Protein AF-A0A059D368-F1 (afdb_monomer)

Radius of gyration: 17.23 Å; Cα contacts (8 Å, |Δi|>4): 89; chains: 1; bounding box: 38×32×39 Å

Organism: Eucalyptus grandis (NCBI:txid71139)

Solvent-accessible surface area (backbone atoms only — not comparable to full-atom values): 6179 Å² total; per-residue (Å²): 139,80,69,87,63,48,71,58,53,37,56,78,76,41,50,88,81,62,81,91,75,65,72,63,81,42,48,76,39,76,46,82,40,61,36,60,63,51,40,53,52,16,60,72,61,34,66,52,60,88,90,46,66,30,52,51,98,88,65,50,78,40,18,38,57,56,41,50,50,56,54,50,49,56,36,46,75,37,41,27,47,76,42,77,44,71,79,72,85,79,60,78,88,47,49,72,63,61,74,73,111

Sequence (101 aa):
MGIKGLTKLLADNAPNAMKERKLESYFGRRIAVVASMSIYQFLVVVGRKGTQTLTNEAGEVTSHLQGMFYRTIRLLEAGIKSVYVFDGPPPDLKKKELAKR

Mean predicted aligned error: 4.31 Å

pLDDT: mean 93.28, std 6.25, range [68.94, 98.44]

Secondary structure (DSSP, 8-state):
---TTHHHHHHHH-GGG-----GGGGTT-EEEEEHHHHHHHHHHHTT-BTTB--B-TT--B-HHHHHHHHHHHHHHHTT-EEEEE---SPPGGGHHHHTT-

InterPro domains:
  IPR006084 XPG/Rad2 endonuclease [PR00853] (28-42)
  IPR006084 XPG/Rad2 endonuclease [PR00853] (82-101)
  IPR006084 XPG/Rad2 endonuclease [PTHR11081] (1-101)
  IPR006085 XPG, N-terminal [PF00752] (1-101)
  IPR006085 XPG, N-terminal [SM00485] (1-101)
  IPR029060 PIN-like domain superfamily [SSF88723] (2-101)

Structure (mmCIF, N/CA/C/O backbone):
data_AF-A0A059D368-F1
#
_entry.id   AF-A0A059D368-F1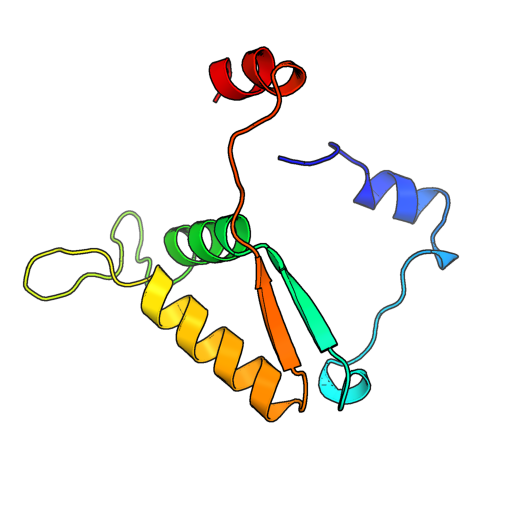
#
loop_
_atom_site.group_PDB
_atom_site.id
_atom_site.type_symbol
_atom_site.label_atom_id
_atom_site.label_alt_id
_atom_site.label_comp_id
_atom_site.label_asym_id
_atom_site.label_entity_id
_atom_site.label_seq_id
_atom_site.pdbx_PDB_ins_code
_atom_site.Cartn_x
_atom_site.Cartn_y
_atom_site.Cartn_z
_atom_site.occupancy
_atom_site.B_iso_or_equiv
_atom_site.auth_seq_id
_atom_site.auth_comp_id
_atom_site.auth_asym_id
_atom_site.auth_atom_id
_atom_site.pdbx_PDB_model_num
ATOM 1 N N . MET A 1 1 ? -3.270 8.358 -9.209 1.00 68.94 1 MET A N 1
ATOM 2 C CA . MET A 1 1 ? -4.749 8.481 -9.299 1.00 68.94 1 MET A CA 1
ATOM 3 C C . MET A 1 1 ? -5.264 8.760 -7.910 1.00 68.94 1 MET A C 1
ATOM 5 O O . MET A 1 1 ? -4.756 8.160 -6.975 1.00 68.94 1 MET A O 1
ATOM 9 N N . GLY A 1 2 ? -6.228 9.655 -7.774 1.00 86.62 2 GLY A N 1
ATOM 10 C CA . GLY A 1 2 ? -6.798 10.007 -6.483 1.00 86.62 2 GLY A CA 1
ATOM 11 C C . GLY A 1 2 ? -7.652 11.255 -6.615 1.00 86.62 2 GLY A C 1
ATOM 12 O O . GLY A 1 2 ? -7.782 11.808 -7.706 1.00 86.62 2 GLY A O 1
ATOM 13 N N . ILE A 1 3 ? -8.213 11.700 -5.500 1.00 94.38 3 ILE A N 1
ATOM 14 C CA . ILE A 1 3 ? -8.996 12.931 -5.441 1.00 94.38 3 ILE A CA 1
ATOM 15 C C . ILE A 1 3 ? -8.053 14.046 -4.987 1.00 94.38 3 ILE A C 1
ATOM 17 O O . ILE A 1 3 ? -7.550 14.030 -3.860 1.00 94.38 3 ILE A O 1
ATOM 21 N N . LYS A 1 4 ? -7.759 14.989 -5.888 1.00 94.56 4 LYS A N 1
ATOM 22 C CA . LYS A 1 4 ? -6.829 16.094 -5.620 1.00 94.56 4 LYS A CA 1
ATOM 23 C C . LYS A 1 4 ? -7.337 16.924 -4.436 1.00 94.56 4 LYS A C 1
ATOM 25 O O . LYS A 1 4 ? -8.471 17.384 -4.449 1.00 94.56 4 LYS A O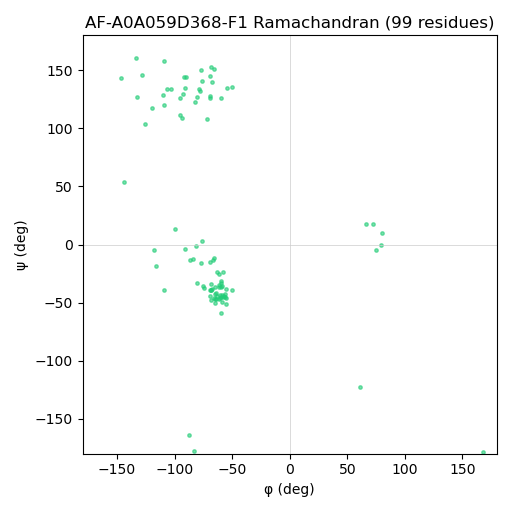 1
ATOM 30 N N . GLY A 1 5 ? -6.487 17.118 -3.428 1.00 96.69 5 GLY A N 1
ATOM 31 C CA . GLY A 1 5 ? -6.786 17.959 -2.263 1.00 96.69 5 GLY A CA 1
ATOM 32 C C . GLY A 1 5 ? -7.675 17.324 -1.189 1.00 96.69 5 GLY A C 1
ATOM 33 O O . GLY A 1 5 ? -7.895 17.966 -0.167 1.00 96.69 5 GLY A O 1
ATOM 34 N N . LEU A 1 6 ? -8.136 16.077 -1.360 1.00 97.38 6 LEU A N 1
ATOM 35 C CA . LEU A 1 6 ? -9.071 15.446 -0.420 1.00 97.38 6 LEU A CA 1
ATOM 36 C C . LEU A 1 6 ? -8.534 15.393 1.016 1.00 97.38 6 LEU A C 1
ATOM 38 O O . LEU A 1 6 ? -9.256 15.722 1.948 1.00 97.38 6 LEU A O 1
ATOM 42 N N . THR A 1 7 ? -7.265 15.025 1.207 1.00 96.38 7 THR A N 1
ATOM 43 C CA . THR A 1 7 ? -6.664 14.950 2.548 1.00 96.38 7 THR A CA 1
ATOM 44 C C . THR A 1 7 ? -6.679 16.302 3.2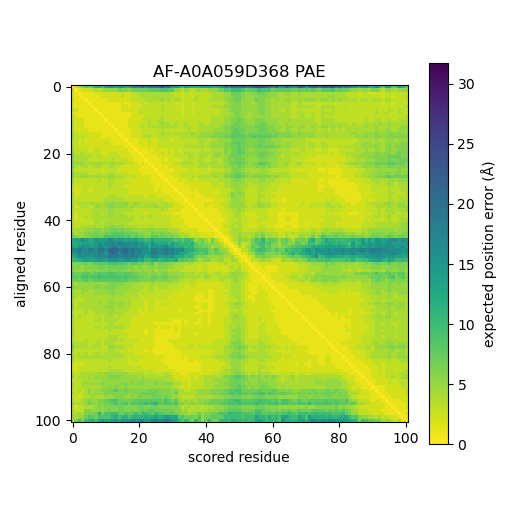59 1.00 96.38 7 THR A C 1
ATOM 46 O O . THR A 1 7 ? -7.051 16.362 4.424 1.00 96.38 7 THR A O 1
ATOM 49 N N . LYS A 1 8 ? -6.333 17.389 2.553 1.00 97.19 8 LYS A N 1
ATOM 50 C CA . LYS A 1 8 ? -6.372 18.747 3.114 1.00 97.19 8 LYS A CA 1
ATOM 51 C C . LYS A 1 8 ? -7.806 19.158 3.447 1.00 97.19 8 LYS A C 1
ATOM 53 O O . LYS A 1 8 ? -8.066 19.610 4.551 1.00 97.19 8 LYS A O 1
ATOM 58 N N . LEU A 1 9 ? -8.740 18.923 2.524 1.00 98.19 9 LEU A N 1
ATOM 59 C CA . LEU A 1 9 ? -10.157 19.218 2.735 1.00 98.19 9 LEU A CA 1
ATOM 60 C C . LEU A 1 9 ? -10.699 18.536 4.003 1.00 98.19 9 LEU A C 1
ATOM 62 O O . LEU A 1 9 ? -11.382 19.183 4.795 1.00 98.19 9 LEU A O 1
ATOM 66 N N . LEU A 1 10 ? -10.385 17.248 4.196 1.00 98.06 10 LEU A N 1
ATOM 67 C CA . LEU A 1 10 ? -10.795 16.483 5.376 1.00 98.06 10 LEU A CA 1
ATOM 68 C C . LEU A 1 10 ? -10.115 16.979 6.654 1.00 98.06 10 LEU A C 1
ATOM 70 O O . LEU A 1 10 ? -10.769 17.030 7.689 1.00 98.06 10 LEU A O 1
ATOM 74 N N . ALA A 1 11 ? -8.840 17.368 6.590 1.00 96.75 11 ALA A N 1
ATOM 75 C CA . ALA A 1 11 ? -8.144 17.969 7.726 1.00 96.75 11 ALA A CA 1
ATOM 76 C C . ALA A 1 11 ? -8.823 19.262 8.193 1.00 96.75 11 ALA A C 1
ATOM 78 O O . ALA A 1 11 ? -9.062 19.423 9.387 1.00 96.75 11 ALA A O 1
ATOM 79 N N . ASP A 1 12 ? -9.182 20.131 7.248 1.00 97.94 12 ASP A N 1
ATOM 80 C CA . ASP A 1 12 ? -9.739 21.451 7.54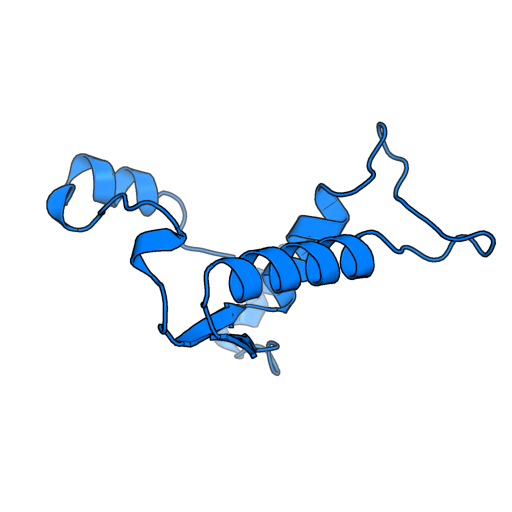2 1.00 97.94 12 ASP A CA 1
ATOM 81 C C . ASP A 1 12 ? -11.209 21.375 8.005 1.00 97.94 12 ASP A C 1
ATOM 83 O O . ASP A 1 12 ? -11.627 22.148 8.863 1.00 97.94 12 ASP A O 1
ATOM 87 N N . ASN A 1 13 ? -12.007 20.445 7.456 1.00 98.31 13 ASN A N 1
ATOM 88 C CA . ASN A 1 13 ? -13.472 20.453 7.623 1.00 98.31 13 ASN A CA 1
ATOM 89 C C . ASN A 1 13 ? -14.044 19.239 8.372 1.00 98.31 13 ASN A C 1
ATOM 91 O O . ASN A 1 13 ? -15.179 19.288 8.839 1.00 98.31 13 ASN A O 1
ATOM 95 N N . ALA A 1 14 ? -13.303 18.134 8.474 1.00 98.12 14 ALA A N 1
ATOM 96 C CA . ALA A 1 14 ? -13.761 16.905 9.125 1.00 98.12 14 ALA A CA 1
ATOM 97 C C . ALA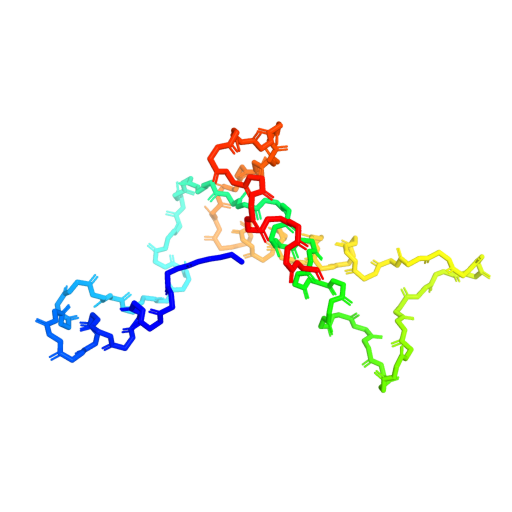 A 1 14 ? -12.620 16.188 9.880 1.00 98.12 14 ALA A C 1
ATOM 99 O O . ALA A 1 14 ? -12.398 14.991 9.663 1.00 98.12 14 ALA A O 1
ATOM 100 N N . PRO A 1 15 ? -11.896 16.870 10.792 1.00 96.50 15 PRO A N 1
ATOM 101 C CA . PRO A 1 15 ? -10.690 16.322 11.422 1.00 96.50 15 PRO A CA 1
ATOM 102 C C . PRO A 1 15 ? -10.953 15.019 12.193 1.00 96.50 15 PRO A C 1
ATOM 104 O O . PRO A 1 15 ? -10.117 14.118 12.201 1.00 96.50 15 PRO A O 1
ATOM 107 N N . ASN A 1 16 ? -12.157 14.859 12.754 1.00 97.38 16 ASN A N 1
ATOM 108 C CA . ASN A 1 16 ? -12.571 13.656 13.485 1.00 97.38 16 ASN A CA 1
ATOM 109 C C . ASN A 1 16 ? -12.689 12.393 12.605 1.00 97.38 16 ASN A C 1
ATOM 111 O O . ASN A 1 16 ? -12.787 11.284 13.138 1.00 97.38 16 ASN A O 1
ATOM 115 N N . ALA A 1 17 ? -12.682 12.535 11.274 1.00 97.31 17 ALA A N 1
ATOM 116 C CA . ALA A 1 17 ? -12.681 11.411 10.340 1.00 97.31 17 ALA A CA 1
ATOM 117 C C . ALA A 1 17 ? -11.299 10.739 10.207 1.00 97.31 17 ALA A C 1
ATOM 119 O O . ALA A 1 17 ? -11.214 9.613 9.715 1.00 97.31 17 ALA A O 1
ATOM 120 N N . MET A 1 18 ? -10.219 11.393 10.653 1.00 96.31 18 MET A N 1
ATOM 121 C CA . MET A 1 18 ? -8.855 10.862 10.598 1.00 96.31 18 MET A CA 1
ATOM 122 C C . MET A 1 18 ? -8.381 10.441 11.988 1.00 96.31 18 MET A C 1
ATOM 124 O O . MET A 1 18 ? -8.546 11.160 12.969 1.00 96.31 18 MET A O 1
ATOM 128 N N . LYS A 1 19 ? -7.783 9.251 12.084 1.00 96.25 19 LYS A N 1
ATOM 129 C CA . LYS A 1 19 ? -7.248 8.718 13.341 1.00 96.25 19 LYS A CA 1
ATOM 130 C C . LYS A 1 19 ? -5.847 8.188 13.122 1.00 96.25 19 LYS A C 1
ATOM 132 O O . LYS A 1 19 ? -5.636 7.327 12.273 1.00 96.25 19 LYS A O 1
ATOM 137 N N . GLU A 1 20 ? -4.918 8.656 13.942 1.00 95.88 20 GLU A N 1
ATOM 138 C CA . GLU A 1 20 ? -3.577 8.098 14.003 1.00 95.88 20 GLU A CA 1
ATOM 139 C C . GLU A 1 20 ? -3.513 6.997 15.064 1.00 95.88 20 GLU A C 1
ATOM 141 O O . GLU A 1 20 ? -4.062 7.104 16.173 1.00 95.88 20 GLU A O 1
ATOM 146 N N . ARG A 1 21 ? -2.888 5.886 14.684 1.00 95.88 21 ARG A N 1
ATOM 147 C CA . ARG A 1 21 ? -2.719 4.701 15.514 1.00 95.88 21 ARG A CA 1
ATOM 148 C C . ARG A 1 21 ? -1.383 4.058 15.177 1.00 95.88 21 ARG A C 1
ATOM 150 O O . ARG A 1 21 ? -0.991 4.026 14.012 1.00 95.88 21 ARG A O 1
ATOM 157 N N . LYS A 1 22 ? -0.711 3.516 16.192 1.00 95.56 22 LYS A N 1
ATOM 158 C CA . LYS A 1 22 ? 0.505 2.726 15.986 1.00 95.56 22 LYS A CA 1
ATOM 159 C C . LYS A 1 22 ? 0.177 1.441 15.220 1.00 95.56 22 LYS A C 1
ATOM 161 O O . LYS A 1 22 ? -0.944 0.935 15.325 1.00 95.56 22 LYS A O 1
ATOM 166 N N . LEU A 1 23 ? 1.128 0.912 14.456 1.00 93.81 23 LEU A N 1
ATOM 167 C CA . LEU A 1 23 ? 0.897 -0.246 13.585 1.00 93.81 23 LEU A CA 1
ATOM 168 C C . LEU A 1 23 ? 0.441 -1.481 14.379 1.00 93.81 23 LEU A C 1
ATOM 170 O O . LEU A 1 23 ? -0.453 -2.201 13.946 1.00 93.81 23 LEU A O 1
ATOM 174 N N . GLU A 1 24 ? 0.990 -1.662 15.577 1.00 93.44 24 GLU A N 1
ATOM 175 C CA . GLU A 1 24 ? 0.729 -2.784 16.484 1.00 93.44 24 GLU A CA 1
ATOM 176 C C . GLU A 1 24 ? -0.735 -2.825 16.946 1.00 93.44 24 GLU A C 1
ATOM 178 O O . GLU A 1 24 ? -1.266 -3.886 17.263 1.00 93.44 24 GLU A O 1
ATOM 183 N N . SER A 1 25 ? -1.433 -1.684 16.919 1.00 97.44 25 SER A N 1
ATOM 184 C CA . SER A 1 25 ? -2.866 -1.627 17.241 1.00 97.44 25 SER A CA 1
ATOM 185 C C . SER A 1 25 ? -3.753 -2.375 16.238 1.00 97.44 25 SER A C 1
ATOM 187 O O . SER A 1 25 ? -4.933 -2.598 16.507 1.00 97.44 25 SER A O 1
ATOM 189 N N . TYR A 1 26 ? -3.198 -2.775 15.090 1.00 97.38 26 TYR A N 1
ATOM 190 C CA . TYR A 1 26 ? -3.886 -3.546 14.060 1.00 97.38 26 TYR A CA 1
ATOM 191 C C . TYR A 1 26 ? -3.571 -5.049 14.114 1.00 97.38 26 TYR A C 1
ATOM 193 O O . TYR A 1 26 ? -3.914 -5.767 13.173 1.00 97.38 26 TYR A O 1
ATOM 201 N N . PHE A 1 27 ? -2.965 -5.551 15.195 1.00 97.75 27 PHE A N 1
ATOM 202 C CA . PHE A 1 27 ? -2.710 -6.981 15.375 1.00 97.75 27 PHE A CA 1
ATOM 203 C C . PHE A 1 27 ? -3.970 -7.833 15.132 1.00 97.75 27 PHE A C 1
ATOM 205 O O . PHE A 1 27 ? -5.076 -7.502 15.565 1.00 97.75 27 PHE A O 1
ATOM 212 N N . GLY A 1 28 ? -3.813 -8.935 14.398 1.00 97.19 28 GLY A N 1
ATOM 213 C CA . GLY A 1 28 ? -4.890 -9.868 14.060 1.00 97.19 28 GLY A CA 1
ATOM 214 C C . GLY A 1 28 ? -5.856 -9.370 12.979 1.00 97.19 28 GLY A C 1
ATOM 215 O O . GLY A 1 28 ? -6.731 -10.126 12.544 1.00 97.19 28 GLY A O 1
ATOM 216 N N . ARG A 1 29 ? -5.717 -8.124 12.504 1.00 98.31 29 ARG A N 1
ATOM 217 C CA . ARG A 1 29 ? -6.577 -7.573 11.450 1.00 98.31 29 ARG A CA 1
ATOM 218 C C . ARG A 1 29 ? -6.179 -8.117 10.081 1.00 98.31 29 ARG A C 1
ATOM 220 O O . ARG A 1 29 ? -5.020 -8.421 9.804 1.00 98.31 29 ARG A O 1
ATOM 227 N N . ARG A 1 30 ? -7.177 -8.207 9.201 1.00 98.44 30 ARG A N 1
ATOM 228 C CA . ARG A 1 30 ? -6.997 -8.497 7.776 1.00 98.44 30 ARG A CA 1
ATOM 229 C C . ARG A 1 30 ? -7.156 -7.201 6.995 1.00 98.44 30 ARG A C 1
ATOM 231 O O . ARG A 1 30 ? -8.106 -6.464 7.257 1.00 98.44 30 ARG A O 1
ATOM 238 N N . ILE A 1 31 ? -6.249 -6.927 6.063 1.00 97.81 31 ILE A N 1
ATOM 239 C CA . ILE A 1 31 ? -6.289 -5.721 5.226 1.00 97.81 31 ILE A CA 1
ATOM 240 C C . ILE A 1 31 ? -6.173 -6.085 3.747 1.00 97.81 31 ILE A C 1
ATOM 242 O O . ILE A 1 31 ? -5.454 -7.016 3.388 1.00 97.81 31 ILE A O 1
ATOM 246 N N . ALA A 1 32 ? -6.849 -5.323 2.889 1.00 98.19 32 ALA A N 1
ATOM 247 C CA . ALA A 1 32 ? -6.632 -5.359 1.449 1.00 98.19 32 ALA A CA 1
ATOM 248 C C . ALA A 1 32 ? -5.644 -4.252 1.065 1.00 98.19 32 ALA A C 1
ATOM 250 O O . ALA A 1 32 ? -5.846 -3.086 1.408 1.00 98.19 32 ALA A O 1
ATOM 251 N N . VAL A 1 33 ? -4.571 -4.618 0.371 1.00 97.00 33 VAL A N 1
ATOM 252 C CA . VAL A 1 33 ? -3.526 -3.699 -0.087 1.00 97.00 33 VAL A CA 1
ATOM 253 C C . VAL A 1 33 ? -3.610 -3.585 -1.601 1.00 97.00 33 VAL A C 1
ATOM 255 O O . VAL A 1 33 ? -3.600 -4.591 -2.304 1.00 97.00 33 VAL A O 1
ATOM 258 N N . VAL A 1 34 ? -3.653 -2.358 -2.117 1.00 96.44 34 VAL A N 1
ATOM 259 C CA . VAL A 1 34 ? -3.620 -2.112 -3.564 1.00 96.44 34 VAL A CA 1
ATOM 260 C C . VAL A 1 34 ? -2.205 -2.398 -4.079 1.00 96.44 34 VAL A C 1
ATOM 262 O O . VAL A 1 34 ? -1.261 -1.649 -3.797 1.00 96.44 34 VAL A O 1
ATOM 265 N N . ALA A 1 35 ? -2.048 -3.498 -4.816 1.00 96.19 35 ALA A N 1
ATOM 266 C CA . ALA A 1 35 ? -0.751 -4.013 -5.251 1.00 96.19 35 ALA A CA 1
ATOM 267 C C . ALA A 1 35 ? -0.084 -3.092 -6.277 1.00 96.19 35 ALA A C 1
ATOM 269 O O . ALA A 1 35 ? 1.067 -2.704 -6.087 1.00 96.19 35 ALA A O 1
ATOM 270 N N . SER A 1 36 ? -0.821 -2.658 -7.306 1.00 93.50 36 SER A N 1
ATOM 271 C CA . SER A 1 36 ? -0.298 -1.799 -8.379 1.00 93.50 36 SER A CA 1
ATOM 272 C C . SER A 1 36 ? 0.309 -0.501 -7.836 1.00 93.50 36 SER A C 1
ATOM 274 O O . SER A 1 36 ? 1.398 -0.092 -8.238 1.00 93.50 36 SER A O 1
ATOM 276 N N . MET A 1 37 ? -0.369 0.129 -6.868 1.00 91.88 37 MET A N 1
ATOM 277 C CA . MET A 1 37 ? 0.122 1.344 -6.210 1.00 91.88 37 MET A CA 1
ATOM 278 C C . MET A 1 37 ? 1.357 1.078 -5.346 1.00 91.88 37 MET A C 1
ATOM 280 O O . MET A 1 37 ? 2.280 1.891 -5.347 1.00 91.88 37 MET A O 1
ATOM 284 N N . SER A 1 38 ? 1.392 -0.057 -4.643 1.00 93.75 38 SER A N 1
ATOM 285 C CA . SER A 1 38 ? 2.545 -0.452 -3.827 1.00 93.75 38 SER A CA 1
ATOM 286 C C . SER A 1 38 ? 3.781 -0.689 -4.699 1.00 93.75 38 SER A C 1
ATOM 288 O O . SER A 1 38 ? 4.843 -0.138 -4.424 1.00 93.75 38 SER A O 1
ATOM 290 N N . ILE A 1 39 ? 3.636 -1.431 -5.801 1.00 94.62 39 ILE A N 1
ATOM 291 C CA . ILE A 1 39 ? 4.715 -1.696 -6.764 1.00 94.62 39 ILE A CA 1
ATOM 292 C C . ILE A 1 39 ? 5.262 -0.387 -7.333 1.00 94.62 39 ILE A C 1
ATOM 294 O O . ILE A 1 39 ? 6.470 -0.161 -7.284 1.00 94.62 39 ILE A O 1
ATOM 298 N N . TYR A 1 40 ? 4.386 0.507 -7.801 1.00 91.62 40 TYR A N 1
ATOM 299 C CA . TYR A 1 40 ? 4.801 1.812 -8.317 1.00 91.62 40 TYR A CA 1
ATOM 300 C C . TYR A 1 40 ? 5.572 2.625 -7.268 1.00 91.62 40 TYR A C 1
ATOM 302 O O . TYR A 1 40 ? 6.635 3.172 -7.561 1.00 91.62 40 TYR A O 1
ATOM 310 N N . GLN A 1 41 ? 5.083 2.661 -6.024 1.00 92.38 41 GLN A N 1
ATOM 311 C CA . GLN A 1 41 ? 5.775 3.337 -4.928 1.00 92.38 41 GLN A CA 1
ATOM 312 C C . GLN A 1 41 ? 7.182 2.763 -4.709 1.00 92.38 41 GLN A C 1
ATOM 314 O O . GLN A 1 41 ? 8.134 3.524 -4.531 1.00 92.38 41 GLN A O 1
ATOM 319 N N . PHE A 1 42 ? 7.335 1.439 -4.744 1.00 93.81 42 PHE A N 1
ATOM 320 C CA . PHE A 1 42 ? 8.636 0.804 -4.545 1.00 93.81 42 PHE A CA 1
ATOM 321 C C . PHE A 1 42 ? 9.601 1.052 -5.700 1.00 93.81 42 PHE A C 1
ATOM 323 O O . PHE A 1 42 ? 10.763 1.344 -5.441 1.00 93.81 42 PHE A O 1
ATOM 330 N N . LEU A 1 43 ? 9.132 1.034 -6.949 1.00 90.44 43 LEU A N 1
ATOM 331 C CA . LEU A 1 43 ? 9.953 1.399 -8.111 1.00 90.44 43 LEU A CA 1
ATOM 332 C C . LEU A 1 43 ? 10.477 2.841 -8.026 1.00 90.44 43 LEU A C 1
ATOM 334 O O . LEU A 1 43 ? 11.577 3.135 -8.489 1.00 90.44 43 LEU A O 1
AT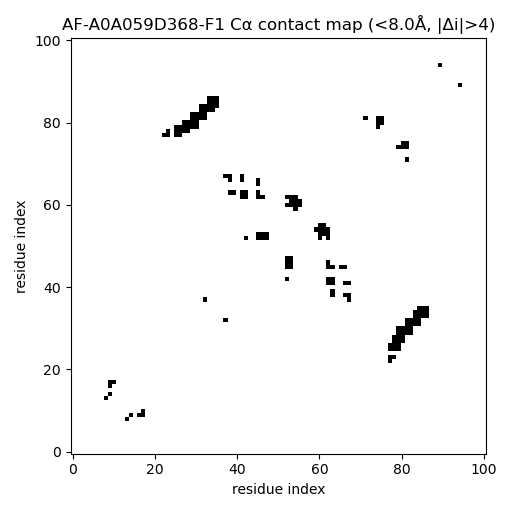OM 338 N N . VAL A 1 44 ? 9.697 3.745 -7.428 1.00 87.50 44 VAL A N 1
ATOM 339 C CA . VAL A 1 44 ? 10.071 5.158 -7.298 1.00 87.50 44 VAL A CA 1
ATOM 340 C C . VAL A 1 44 ? 11.033 5.411 -6.135 1.00 87.50 44 VAL A C 1
ATOM 342 O O . VAL A 1 44 ? 11.862 6.313 -6.245 1.00 87.50 44 VAL A O 1
ATOM 345 N N . VAL A 1 45 ? 10.919 4.659 -5.035 1.00 85.62 45 VAL A N 1
ATOM 346 C CA . VAL A 1 45 ? 11.599 4.970 -3.763 1.00 85.62 45 VAL A CA 1
ATOM 347 C C . VAL A 1 45 ? 12.737 4.002 -3.426 1.00 85.62 45 VAL A C 1
ATOM 349 O O . VAL A 1 45 ? 13.760 4.425 -2.894 1.00 85.62 45 VAL A O 1
ATOM 352 N N . VAL A 1 46 ? 12.586 2.703 -3.692 1.00 83.88 46 VAL A N 1
ATOM 353 C CA . VAL A 1 46 ? 13.513 1.678 -3.185 1.00 83.88 46 VAL A CA 1
ATOM 354 C C . VAL A 1 46 ? 14.775 1.608 -4.037 1.00 83.88 46 VAL A C 1
ATOM 356 O O . VAL A 1 46 ? 14.709 1.415 -5.250 1.00 83.88 46 VAL A O 1
ATOM 359 N N . GLY A 1 47 ? 15.930 1.717 -3.375 1.00 72.75 47 GLY A N 1
ATOM 360 C CA . GLY A 1 47 ? 17.242 1.498 -3.984 1.00 72.75 47 GLY A CA 1
ATOM 361 C C . GLY A 1 47 ? 17.628 2.524 -5.050 1.00 72.75 47 GLY A C 1
ATOM 362 O O . GLY A 1 47 ? 18.534 2.267 -5.838 1.00 72.75 47 GLY A O 1
ATOM 363 N N . ARG A 1 48 ? 16.963 3.687 -5.082 1.00 76.38 48 ARG A N 1
ATOM 364 C CA . ARG A 1 48 ? 17.348 4.780 -5.974 1.00 76.38 48 ARG A CA 1
ATOM 365 C C . ARG A 1 48 ? 18.557 5.550 -5.450 1.00 76.38 48 ARG A C 1
ATOM 367 O O . ARG A 1 48 ? 18.568 5.998 -4.306 1.00 76.38 48 ARG A O 1
ATOM 374 N N . LYS A 1 49 ? 19.529 5.783 -6.334 1.00 76.25 49 LYS A N 1
ATOM 375 C CA . LYS A 1 49 ? 20.598 6.783 -6.174 1.00 76.25 49 LYS A CA 1
ATOM 376 C C . LYS A 1 49 ? 20.583 7.695 -7.400 1.00 76.25 49 LYS A C 1
ATOM 378 O O . LYS A 1 49 ? 20.990 7.292 -8.486 1.00 76.25 49 LYS A O 1
ATOM 383 N N . GLY A 1 50 ? 20.058 8.910 -7.243 1.00 77.94 50 GLY A N 1
ATOM 384 C CA . GLY A 1 50 ? 19.787 9.794 -8.380 1.00 77.94 50 GLY A CA 1
ATOM 385 C C . GLY A 1 50 ? 18.771 9.163 -9.339 1.00 77.94 50 GLY A C 1
ATOM 386 O O . GLY A 1 50 ? 17.663 8.817 -8.932 1.00 77.94 50 GLY A O 1
ATOM 387 N N . THR A 1 51 ? 19.153 8.997 -10.605 1.00 73.19 51 THR A N 1
ATOM 388 C CA . THR A 1 51 ? 18.323 8.366 -11.647 1.00 73.19 51 THR A CA 1
ATOM 389 C C . THR A 1 51 ? 18.450 6.842 -11.701 1.00 73.19 51 THR A C 1
ATOM 391 O O . THR A 1 51 ? 17.625 6.192 -12.342 1.00 73.19 51 THR A O 1
ATOM 394 N N . GLN A 1 52 ? 19.448 6.256 -11.031 1.00 77.75 52 GLN A N 1
ATOM 395 C CA . GLN A 1 52 ? 19.690 4.815 -11.071 1.00 77.75 52 GLN A CA 1
ATOM 396 C C . GLN A 1 52 ? 18.685 4.064 -10.197 1.00 77.75 52 GLN A C 1
ATOM 398 O O . GLN A 1 52 ? 18.330 4.524 -9.110 1.00 77.75 52 GLN A O 1
ATOM 403 N N . THR A 1 53 ? 18.234 2.907 -10.679 1.00 84.88 53 THR A N 1
ATOM 404 C CA . THR A 1 53 ? 17.323 2.001 -9.966 1.00 84.88 53 THR A CA 1
ATOM 405 C C . THR A 1 53 ? 18.065 0.746 -9.530 1.00 84.88 53 THR A C 1
ATOM 407 O O . THR A 1 53 ? 19.105 0.406 -10.093 1.00 84.88 53 THR A O 1
ATOM 410 N N . LEU A 1 54 ? 17.540 0.065 -8.511 1.00 90.31 54 LEU A N 1
ATOM 411 C CA . LEU A 1 54 ? 18.109 -1.196 -8.064 1.00 90.31 54 LEU A CA 1
ATOM 412 C C . LEU A 1 54 ? 17.869 -2.268 -9.123 1.00 90.31 54 LEU A C 1
ATOM 414 O O . LEU A 1 54 ? 16.723 -2.496 -9.523 1.00 90.31 54 LEU A O 1
ATOM 418 N N . THR A 1 55 ? 18.945 -2.921 -9.544 1.00 93.75 55 THR A N 1
ATOM 419 C CA . THR A 1 55 ? 18.930 -3.951 -10.581 1.00 93.75 55 THR A CA 1
ATOM 420 C C . THR A 1 55 ? 19.739 -5.172 -10.152 1.00 93.75 55 THR A C 1
ATOM 422 O O . THR A 1 55 ? 20.534 -5.095 -9.212 1.00 93.75 55 THR A O 1
ATOM 425 N N . ASN A 1 56 ? 19.497 -6.315 -10.793 1.00 93.38 56 ASN A N 1
ATOM 426 C CA . ASN A 1 56 ? 20.403 -7.465 -10.728 1.00 93.38 56 ASN A CA 1
ATOM 427 C C . ASN A 1 56 ? 21.561 -7.313 -11.739 1.00 93.38 56 ASN A C 1
ATOM 429 O O . ASN A 1 56 ? 21.651 -6.313 -12.449 1.00 93.38 56 ASN A O 1
ATOM 433 N N . GLU A 1 57 ? 22.437 -8.316 -11.828 1.00 94.25 57 GLU A N 1
ATOM 434 C CA . GLU A 1 57 ? 23.584 -8.312 -12.755 1.00 94.25 57 GLU A CA 1
ATOM 435 C C . GLU A 1 57 ? 23.175 -8.244 -14.237 1.00 94.25 57 GLU A C 1
ATOM 437 O O . GLU A 1 57 ? 23.922 -7.719 -15.057 1.00 94.25 57 GLU A O 1
ATOM 442 N N . ALA A 1 58 ? 21.969 -8.711 -14.577 1.00 95.38 58 ALA A N 1
ATOM 443 C CA . ALA A 1 58 ? 21.400 -8.618 -15.922 1.00 95.38 58 ALA A CA 1
ATOM 444 C C . ALA A 1 58 ? 20.759 -7.245 -16.223 1.00 95.38 58 ALA A C 1
ATOM 446 O O . ALA A 1 58 ? 20.255 -7.027 -17.324 1.00 95.38 58 ALA A O 1
ATOM 447 N N . GLY A 1 59 ? 20.761 -6.311 -15.264 1.00 92.06 59 GLY A N 1
ATOM 448 C CA . GLY A 1 59 ? 20.142 -4.992 -15.407 1.00 92.06 59 GLY A CA 1
ATOM 449 C C . GLY A 1 59 ? 18.621 -4.978 -15.206 1.00 92.06 59 GLY A C 1
ATOM 450 O O . GLY A 1 59 ? 17.977 -3.960 -15.461 1.00 92.06 59 GLY A O 1
ATOM 451 N N . GLU A 1 60 ? 18.023 -6.072 -14.731 1.00 94.38 60 GLU A N 1
ATOM 452 C CA . GLU A 1 60 ? 16.584 -6.167 -14.478 1.00 94.38 60 GLU A CA 1
ATOM 453 C C . GLU A 1 60 ? 16.225 -5.482 -13.156 1.00 94.38 60 GLU A C 1
ATOM 455 O O . GLU A 1 60 ? 16.879 -5.697 -12.136 1.00 94.38 60 GLU A O 1
ATOM 460 N N . VAL A 1 61 ? 15.172 -4.659 -13.145 1.00 93.75 61 VAL A N 1
ATOM 461 C CA . VAL A 1 61 ? 14.781 -3.869 -11.965 1.00 93.75 61 VAL A CA 1
ATOM 462 C C . VAL A 1 61 ? 14.251 -4.764 -10.846 1.00 93.75 61 VAL A C 1
ATOM 464 O O . VAL A 1 61 ? 13.282 -5.489 -11.039 1.00 93.75 61 VAL A O 1
ATOM 467 N N . THR A 1 62 ? 14.789 -4.630 -9.633 1.00 95.12 62 THR A N 1
ATOM 468 C CA . THR A 1 62 ? 14.426 -5.467 -8.470 1.00 95.12 62 THR A CA 1
ATOM 469 C C . THR A 1 62 ? 13.808 -4.690 -7.304 1.00 95.12 62 THR A C 1
ATOM 471 O O . THR A 1 62 ? 13.317 -5.297 -6.349 1.00 95.12 62 THR A O 1
ATOM 474 N N . SER A 1 63 ? 13.731 -3.353 -7.387 1.00 94.44 63 SER A N 1
ATOM 475 C CA . SER A 1 63 ? 13.163 -2.479 -6.341 1.00 94.44 63 SER A CA 1
ATOM 476 C C . SER A 1 63 ? 11.772 -2.912 -5.856 1.00 94.44 63 SER A C 1
ATOM 478 O O . SER A 1 63 ? 11.465 -2.840 -4.665 1.00 94.44 63 SER A O 1
ATOM 480 N N . HIS A 1 64 ? 10.919 -3.372 -6.774 1.00 94.44 64 HIS A N 1
ATOM 481 C CA . HIS A 1 64 ? 9.564 -3.816 -6.460 1.00 94.44 64 HIS A CA 1
ATOM 482 C C . HIS A 1 64 ? 9.544 -5.111 -5.637 1.00 94.44 64 HIS A C 1
ATOM 484 O O . HIS A 1 64 ? 8.755 -5.208 -4.699 1.00 94.44 64 HIS A O 1
ATOM 490 N N . LEU A 1 65 ? 10.436 -6.064 -5.930 1.00 95.94 65 LEU A N 1
ATOM 491 C CA . LEU A 1 65 ? 10.561 -7.319 -5.184 1.00 95.94 65 LEU A CA 1
ATOM 492 C C . LEU A 1 65 ? 11.014 -7.046 -3.754 1.00 95.94 65 LEU A C 1
ATOM 494 O O . LEU A 1 65 ? 10.355 -7.469 -2.805 1.00 95.94 65 LEU A O 1
ATOM 498 N N . GLN A 1 66 ? 12.085 -6.265 -3.598 1.00 94.69 66 GLN A N 1
ATOM 499 C CA . GLN A 1 66 ? 12.606 -5.905 -2.283 1.00 94.69 66 GLN A CA 1
ATOM 500 C C . GLN A 1 66 ? 11.560 -5.140 -1.459 1.00 94.69 66 GLN A C 1
ATOM 502 O O . GLN A 1 66 ? 11.323 -5.456 -0.291 1.00 94.69 66 GLN A O 1
ATOM 507 N N . GLY A 1 67 ? 10.904 -4.150 -2.069 1.00 94.69 67 GLY A N 1
ATOM 508 C CA . GLY A 1 67 ? 9.881 -3.350 -1.406 1.00 94.69 67 GLY A CA 1
ATOM 509 C C . GLY A 1 67 ? 8.683 -4.180 -0.946 1.00 94.69 67 GLY A C 1
ATOM 510 O O . GLY A 1 67 ? 8.271 -4.075 0.211 1.00 94.69 67 GLY A O 1
ATOM 511 N N . MET A 1 68 ? 8.159 -5.044 -1.819 1.00 96.94 68 MET A N 1
ATOM 512 C CA . MET A 1 68 ? 7.050 -5.943 -1.489 1.00 96.94 68 MET A CA 1
ATOM 513 C C . MET A 1 68 ? 7.439 -6.939 -0.397 1.00 96.94 68 MET A C 1
ATOM 515 O O . MET A 1 68 ? 6.674 -7.116 0.552 1.00 96.94 68 MET A O 1
ATOM 519 N N . PHE A 1 69 ? 8.628 -7.537 -0.487 1.00 96.94 69 PHE A N 1
ATOM 520 C CA . PHE A 1 69 ? 9.125 -8.518 0.476 1.00 96.94 69 PHE A CA 1
ATOM 521 C C . PHE A 1 69 ? 9.210 -7.933 1.889 1.00 96.94 69 PHE A C 1
ATOM 523 O O . PHE A 1 69 ? 8.505 -8.387 2.792 1.00 96.94 69 PHE A O 1
ATOM 530 N N . TYR A 1 70 ? 9.978 -6.855 2.075 1.00 96.56 70 TYR A N 1
ATOM 531 C CA . TYR A 1 70 ? 10.150 -6.254 3.400 1.00 96.56 70 TYR A CA 1
ATOM 532 C C . TYR A 1 70 ? 8.870 -5.601 3.930 1.00 96.56 70 TYR A C 1
ATOM 534 O O . TYR A 1 70 ? 8.609 -5.646 5.133 1.00 96.56 70 TYR A O 1
ATOM 542 N N . ARG A 1 71 ? 8.029 -5.017 3.061 1.00 96.44 71 ARG A N 1
ATOM 543 C CA . ARG A 1 71 ? 6.729 -4.479 3.494 1.00 96.44 71 ARG A CA 1
ATOM 544 C C . ARG A 1 71 ? 5.811 -5.588 3.994 1.00 96.44 71 ARG A C 1
ATOM 546 O O . ARG A 1 71 ? 5.148 -5.388 5.008 1.00 96.44 71 ARG A O 1
ATOM 553 N N . THR A 1 72 ? 5.767 -6.718 3.293 1.00 97.81 72 THR A N 1
ATOM 554 C CA . THR A 1 72 ? 4.926 -7.858 3.673 1.00 97.81 72 THR A CA 1
ATOM 555 C C . THR A 1 72 ? 5.403 -8.456 4.987 1.00 97.81 72 THR A C 1
ATOM 557 O O . THR A 1 72 ? 4.584 -8.633 5.883 1.00 97.81 72 THR A O 1
ATOM 560 N N . IL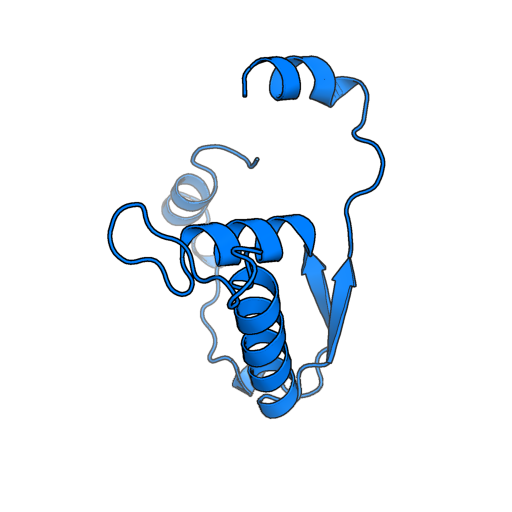E A 1 73 ? 6.714 -8.671 5.148 1.00 98.00 73 ILE A N 1
ATOM 561 C CA . ILE A 1 73 ? 7.301 -9.147 6.410 1.00 98.00 73 ILE A CA 1
ATOM 562 C C . ILE A 1 73 ? 6.913 -8.227 7.562 1.00 98.00 73 ILE A C 1
ATOM 564 O O . ILE A 1 73 ? 6.326 -8.693 8.529 1.00 98.00 73 ILE A O 1
ATOM 568 N N . ARG A 1 74 ? 7.116 -6.913 7.422 1.00 97.19 74 ARG A N 1
ATOM 569 C CA . ARG A 1 74 ? 6.783 -5.952 8.483 1.00 97.19 74 ARG A CA 1
ATOM 570 C C . ARG A 1 74 ? 5.301 -5.980 8.881 1.00 97.19 74 ARG A C 1
ATOM 572 O O . ARG A 1 74 ? 4.971 -5.762 10.043 1.00 97.19 74 ARG A O 1
ATOM 579 N N . LEU A 1 75 ? 4.394 -6.206 7.927 1.00 97.62 75 LEU A N 1
ATOM 580 C CA . LEU A 1 75 ? 2.964 -6.358 8.222 1.00 97.62 75 LEU A CA 1
ATOM 581 C C . LEU A 1 75 ? 2.689 -7.665 8.974 1.00 97.62 75 LEU A C 1
ATOM 583 O O . LEU A 1 75 ? 1.956 -7.649 9.961 1.00 97.62 75 LEU A O 1
ATOM 587 N N . LEU A 1 76 ? 3.302 -8.768 8.543 1.00 97.25 76 LEU A N 1
ATOM 588 C CA . LEU A 1 76 ? 3.171 -10.073 9.193 1.00 97.25 76 LEU A CA 1
ATOM 589 C C . LEU A 1 76 ? 3.751 -10.071 10.614 1.00 97.25 76 LEU A C 1
ATOM 591 O O . LEU A 1 76 ? 3.109 -10.593 11.520 1.00 97.25 76 LEU A O 1
ATOM 595 N N . GLU A 1 77 ? 4.904 -9.435 10.828 1.00 97.56 77 GLU A N 1
ATOM 596 C CA . GLU A 1 77 ? 5.527 -9.243 12.147 1.00 97.56 77 GLU A CA 1
ATOM 597 C C . GLU A 1 77 ? 4.632 -8.429 13.090 1.00 97.56 77 GLU A C 1
ATOM 599 O O . GLU A 1 77 ? 4.549 -8.726 14.278 1.00 97.56 77 GLU A O 1
ATOM 604 N N . ALA A 1 78 ? 3.884 -7.457 12.559 1.00 97.44 78 ALA A N 1
ATOM 605 C CA . ALA A 1 78 ? 2.859 -6.727 13.308 1.00 97.44 78 ALA A CA 1
ATOM 606 C C . ALA A 1 78 ? 1.558 -7.537 13.524 1.00 97.44 78 ALA A C 1
ATOM 608 O O . ALA A 1 78 ? 0.576 -7.015 14.055 1.00 97.44 78 ALA A O 1
ATOM 609 N N . GLY A 1 79 ? 1.513 -8.801 13.089 1.00 97.62 79 GLY A N 1
ATOM 610 C CA . GLY A 1 79 ? 0.346 -9.680 13.176 1.00 97.62 79 GLY A CA 1
ATOM 611 C C . GLY A 1 79 ? -0.786 -9.325 12.211 1.00 97.62 79 GLY A C 1
ATOM 612 O O . GLY A 1 79 ? -1.923 -9.759 12.416 1.00 97.62 79 GLY A O 1
ATOM 613 N N . ILE A 1 80 ? -0.510 -8.535 11.173 1.00 98.44 80 ILE A N 1
A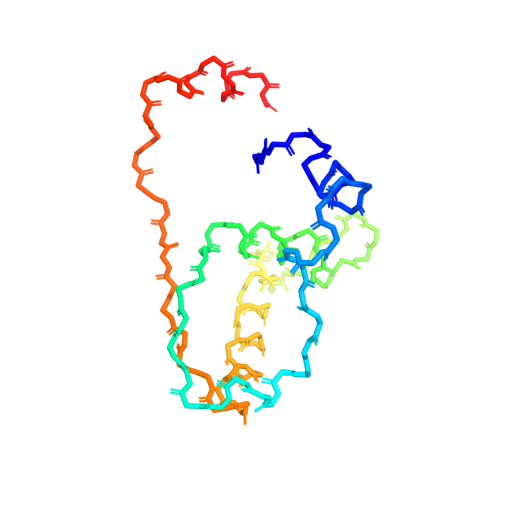TOM 614 C CA . ILE A 1 80 ? -1.487 -8.116 10.165 1.00 98.44 80 ILE A CA 1
ATOM 615 C C . ILE A 1 80 ? -1.450 -9.096 8.995 1.00 98.44 80 ILE A C 1
ATOM 617 O O . ILE A 1 80 ? -0.405 -9.356 8.403 1.00 98.44 80 ILE A O 1
ATOM 621 N N . LYS A 1 81 ? -2.620 -9.600 8.599 1.00 98.00 81 LYS A N 1
ATOM 622 C CA . LYS A 1 81 ? -2.766 -10.455 7.416 1.00 98.00 81 LYS A CA 1
ATOM 623 C C . LYS A 1 81 ? -3.131 -9.592 6.211 1.00 98.00 81 LYS A C 1
ATOM 625 O O . LYS A 1 81 ? -4.243 -9.065 6.145 1.00 98.00 81 LYS A O 1
ATOM 630 N N . SER A 1 82 ? -2.212 -9.424 5.268 1.00 97.38 82 SER A N 1
ATOM 631 C CA . SER A 1 82 ? -2.455 -8.658 4.044 1.00 97.38 82 SER A CA 1
ATOM 632 C C . SER A 1 82 ? -2.953 -9.541 2.898 1.00 97.38 82 SER A C 1
ATOM 634 O O . SER A 1 82 ? -2.526 -10.680 2.731 1.00 97.38 82 SER A O 1
ATOM 636 N N . VAL A 1 83 ? -3.852 -8.987 2.087 1.00 98.25 83 VAL A N 1
ATOM 637 C CA . VAL A 1 83 ? -4.257 -9.531 0.787 1.00 98.25 83 VAL A CA 1
ATOM 638 C C . VAL A 1 83 ? -3.927 -8.484 -0.266 1.00 98.25 83 VAL A C 1
ATOM 640 O O . VAL A 1 83 ? -4.458 -7.374 -0.226 1.00 98.25 83 VAL A O 1
ATOM 643 N N . TYR A 1 84 ? -3.035 -8.820 -1.191 1.00 98.06 84 TYR A N 1
ATOM 644 C CA . TYR A 1 84 ? -2.679 -7.936 -2.294 1.00 98.06 84 TYR A CA 1
ATOM 645 C C . TYR A 1 84 ? -3.702 -8.058 -3.420 1.00 98.06 84 TYR A C 1
ATOM 647 O O . TYR A 1 84 ? -3.934 -9.144 -3.945 1.00 98.06 84 TYR A O 1
ATOM 655 N N . VAL A 1 85 ? -4.306 -6.930 -3.781 1.00 97.94 85 VAL A N 1
ATOM 656 C CA . VAL A 1 85 ? -5.316 -6.834 -4.835 1.00 97.94 85 VAL A CA 1
ATOM 657 C C . VAL A 1 85 ? -4.702 -6.105 -6.020 1.00 97.94 85 VAL A C 1
ATOM 659 O O . VAL A 1 85 ? -4.256 -4.962 -5.893 1.00 97.94 85 VAL A O 1
ATOM 662 N N . PHE A 1 86 ? -4.659 -6.784 -7.160 1.00 96.81 86 PHE A N 1
ATOM 663 C CA . PHE A 1 86 ? -4.196 -6.221 -8.421 1.00 96.81 86 PHE A CA 1
ATOM 664 C C . PHE A 1 86 ? -5.364 -5.596 -9.172 1.00 96.81 86 PHE A C 1
ATOM 666 O O . PHE A 1 86 ? -6.492 -6.089 -9.111 1.00 96.81 86 PHE A O 1
ATOM 673 N N . ASP A 1 87 ? -5.086 -4.495 -9.866 1.00 93.62 87 ASP A N 1
ATOM 674 C CA . ASP A 1 87 ? -6.097 -3.859 -10.700 1.00 93.62 87 ASP A CA 1
ATOM 675 C C . ASP A 1 87 ? -6.442 -4.759 -11.891 1.00 93.62 87 ASP A C 1
ATOM 677 O O . ASP A 1 87 ? -5.567 -5.359 -12.516 1.00 93.62 87 ASP A O 1
ATOM 681 N N . GLY A 1 88 ? -7.730 -4.817 -12.216 1.00 94.06 88 GLY A N 1
ATOM 682 C CA . GLY A 1 88 ? -8.206 -5.373 -13.475 1.00 94.06 88 GLY A CA 1
ATOM 683 C C . GLY A 1 88 ? -8.234 -4.326 -14.596 1.00 94.06 88 GLY A C 1
ATOM 684 O O . GLY A 1 88 ? -7.655 -3.239 -14.472 1.00 94.06 88 GLY A O 1
ATOM 685 N N . PRO A 1 89 ? -8.954 -4.622 -15.689 1.00 94.06 89 PRO A N 1
ATOM 686 C CA . PRO A 1 89 ? -9.173 -3.671 -16.769 1.00 94.06 89 PRO A CA 1
ATOM 687 C C . PRO A 1 89 ? -9.769 -2.348 -16.253 1.00 94.06 89 PRO A C 1
ATOM 689 O O . PRO A 1 89 ? -10.698 -2.363 -15.438 1.00 94.06 89 PRO A O 1
ATOM 692 N N . PRO A 1 90 ? -9.261 -1.186 -16.702 1.00 91.94 90 PRO A N 1
ATOM 693 C CA . PRO A 1 90 ? -9.797 0.095 -16.271 1.00 91.94 90 PRO A CA 1
ATOM 694 C C . PRO A 1 90 ? -11.204 0.322 -16.851 1.00 91.94 90 PRO A C 1
ATOM 696 O O . PRO A 1 90 ? -11.451 -0.029 -18.004 1.00 91.94 90 PRO A O 1
ATOM 699 N N . PRO A 1 91 ? -12.117 0.973 -16.107 1.00 93.88 91 PRO A N 1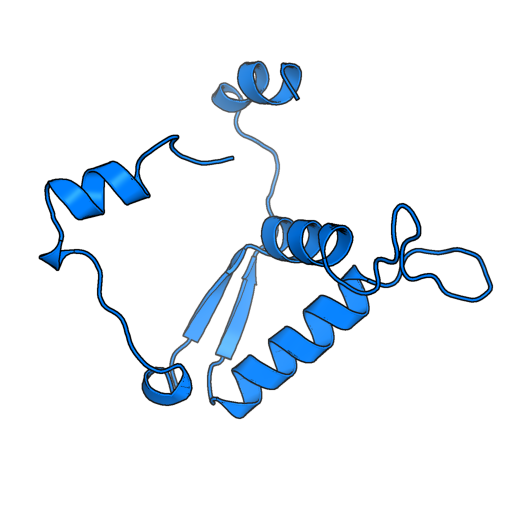
ATOM 700 C CA . PRO A 1 91 ? -13.441 1.303 -16.621 1.00 93.88 91 PRO A CA 1
ATOM 701 C C . PRO A 1 91 ? -13.366 2.366 -17.724 1.00 93.88 91 PRO A C 1
ATOM 703 O O . PRO A 1 91 ? -12.488 3.234 -17.705 1.00 93.88 91 PRO A O 1
ATOM 706 N N . ASP A 1 92 ? -14.343 2.363 -18.633 1.00 95.06 92 ASP A N 1
ATOM 707 C CA . ASP A 1 92 ? -14.397 3.277 -19.783 1.00 95.06 92 ASP A CA 1
ATOM 708 C C . ASP A 1 92 ? -14.319 4.756 -19.393 1.00 95.06 92 ASP A C 1
ATOM 710 O O . ASP A 1 92 ? -13.613 5.540 -20.031 1.00 95.06 92 ASP A O 1
ATOM 714 N N . LEU A 1 93 ? -14.967 5.130 -18.287 1.00 94.25 93 LEU A N 1
ATOM 715 C CA . LEU A 1 93 ? -14.948 6.495 -17.750 1.00 94.25 93 LEU A CA 1
ATOM 716 C C . LEU A 1 93 ? -13.526 6.998 -17.446 1.00 94.25 93 LEU A C 1
ATOM 718 O O . LEU A 1 93 ? -13.280 8.204 -17.438 1.00 94.25 93 LEU A O 1
ATOM 722 N N . LYS A 1 94 ? -12.569 6.088 -17.228 1.00 91.50 94 LYS A N 1
ATOM 723 C CA . LYS A 1 94 ? -11.173 6.406 -16.911 1.00 91.50 94 LYS A CA 1
ATOM 724 C C . LYS A 1 94 ? -10.314 6.682 -18.148 1.00 91.50 94 LYS A C 1
ATOM 726 O O . LYS A 1 94 ? -9.211 7.199 -17.991 1.00 91.50 94 LYS A O 1
ATOM 731 N N . LYS A 1 95 ? -10.788 6.372 -19.363 1.00 91.19 95 LYS A N 1
ATOM 732 C CA . LYS A 1 95 ? -9.997 6.472 -20.608 1.00 91.19 95 LYS A CA 1
ATOM 733 C C . LYS A 1 95 ? -9.420 7.871 -20.837 1.00 91.19 95 LYS A C 1
ATOM 735 O O . LYS A 1 95 ? -8.232 8.002 -21.110 1.00 91.19 95 LYS A O 1
ATOM 740 N N . LYS A 1 96 ? -10.231 8.921 -20.646 1.00 90.94 96 LYS A N 1
ATOM 741 C CA . LYS A 1 96 ? -9.789 10.322 -20.806 1.00 90.94 96 LYS A CA 1
ATOM 742 C C . LYS A 1 96 ? -8.672 10.707 -19.836 1.00 90.94 96 LYS A C 1
ATOM 744 O O . LYS A 1 96 ? -7.795 11.476 -20.199 1.00 90.94 96 LYS A O 1
ATOM 749 N N . GLU A 1 97 ? -8.721 10.198 -18.609 1.00 89.31 97 GLU A N 1
ATOM 750 C CA . GLU A 1 97 ? -7.695 10.455 -17.596 1.00 89.31 97 GLU A CA 1
ATOM 751 C C . GLU A 1 97 ? -6.416 9.663 -17.885 1.00 89.31 97 GLU A C 1
ATOM 753 O O . GLU A 1 97 ? -5.319 10.173 -17.693 1.00 89.31 97 GLU A O 1
ATOM 758 N N . LEU A 1 98 ? -6.546 8.427 -18.374 1.00 86.44 98 LEU A N 1
ATOM 759 C CA . LEU A 1 98 ? -5.401 7.605 -18.766 1.00 86.44 98 LEU A CA 1
ATOM 760 C C . LEU A 1 98 ? -4.634 8.205 -19.949 1.00 86.44 98 LEU A C 1
ATOM 762 O O . LEU A 1 98 ? -3.415 8.148 -19.942 1.00 86.44 98 LEU A O 1
ATOM 766 N N . ALA A 1 99 ? -5.326 8.828 -20.905 1.00 90.56 99 ALA A N 1
ATOM 767 C CA . ALA A 1 99 ? -4.699 9.481 -22.056 1.00 90.56 99 ALA A CA 1
ATOM 768 C C . ALA A 1 99 ? -3.906 10.759 -21.712 1.00 90.56 99 ALA A C 1
ATOM 770 O O . ALA A 1 99 ? -3.150 11.245 -22.544 1.00 90.56 99 ALA A O 1
ATOM 771 N N . LYS A 1 100 ? -4.096 11.334 -20.516 1.00 89.25 100 LYS A N 1
ATOM 772 C CA . LYS A 1 100 ? -3.388 12.545 -20.060 1.00 89.25 100 LYS A CA 1
ATOM 773 C C . LYS A 1 100 ? -2.088 12.250 -19.302 1.00 89.25 100 LYS A C 1
ATOM 775 O O . LYS A 1 100 ? -1.439 13.194 -18.857 1.00 89.25 100 LYS A O 1
ATOM 780 N N . ARG A 1 101 ? -1.777 10.976 -19.063 1.00 78.44 101 ARG A N 1
ATOM 781 C CA . ARG A 1 101 ? -0.602 10.524 -18.307 1.00 78.44 101 ARG A CA 1
ATOM 782 C C . ARG A 1 101 ? 0.558 10.218 -19.225 1.00 78.44 101 ARG A C 1
ATOM 784 O O . ARG A 1 101 ? 1.689 10.455 -18.758 1.00 78.44 101 ARG A O 1
#

Nearest PDB structures (foldseek):
  5k97-assembly1_A  TM=9.623E-01  e=4.921E-11  Homo sapiens
  5zoe-assembly1_A  TM=8.040E-01  e=6.432E-11  Homo sapiens
  1b43-assembly1_B  TM=8.391E-01  e=4.134E-07  Pyrococcus furiosus
  1rxw-assembly1_A  TM=9.286E-01  e=8.403E-06  Archaeoglobus fulgidus
  3ory-assembly1_A  TM=8.262E-01  e=8.403E-06  Desulfurococcus amylolyticus

Foldseek 3Di:
DDDPCPVVVCVVPPVVVDDDDDLLVCAQEEDEDALVVQLVVQQVPFCDDPPDADADPVRHHCSSVVSCVVVCVVCVVSNYHYDYDYDDDDDPVCPVVVVVD

=== Feature glossary ===
The record interleaves many kinds of information about one protein. Here is each kind framed as the question it answers.

Q: What does the local fold look like, residue by residue?
A: A 3Di character summarizes, for each residue, the relative orientation of the Cα frame of its nearest spatial neighbor. Because it encodes fold topology rather than chemistry, 3Di alignments detect remote structural similarity that sequence alignment misses.

Q: Which residues are in helices, strands, or loops?
A: Secondary structure is the local, repeating backbone conformation. DSSP classifies it into eight states by reading the hydrogen-bond network: three helix types (H, G, I), two β types (E, B), two non-regular types (T, S), and unstructured coil (-).

Q: How big and how compact is the whole molecule?
A: Three whole-structure scalars: the radius of gyration (RMS distance of Cα from centroid, in Å), the count of Cα–Cα contacts (pairs closer than 8 Å and separated by more than four residues in sequence — i.e. tertiary, not local, contacts), and the bounding-box dimensions. Together they distinguish compact globular folds from extended fibres or disordered chains.

Q: How confident is the AlphaFold model at each residue?
A: For AlphaFold models, the B-factor field carries pLDDT — the model's own estimate of local accuracy on a 0–100 scale. Regions with pLDDT<50 should be treated as essentially unmodeled; they often correspond to intrinsically disordered segments.

Q: What family and function is it annotated with?
A: Functional annotations link the protein to curated databases. InterPro entries identify conserved domains and families by matching the sequence against member-database signatures (Pfam, PROSITE, CDD, …). Gene Ontology (GO) terms describe molecular function, biological process, and cellular component in a controlled vocabulary. CATH places the structure in a hierarchical fold classification (Class/Architecture/Topology/Homologous-superfamily). The organism is the source species.

Q: What known structures does this most resemble?
A: Nearest PDB neighbors are the top structural matches found by Foldseek when searching this structure against the entire Protein Data Bank. Each hit reports a TM-score (0 to 1; >0.5 almost always implies the same fold) and an E-value. These are *structural* homologs — they may share no detectable sequence similarity.

Q: Which residues are buried vs exposed?
A: Solvent-accessible surface area (SASA) is the area in Å² traced out by the centre of a 1.4 Å probe sphere (a water molecule) rolled over the protein's van der Waals surface (Shrake–Rupley / Lee–Richards construction). Buried residues have near-zero SASA; fully exposed residues can exceed 200 Å². The total SASA scales roughly with the number of surface residues.

Q: What are the backbone torsion angles?
A: φ (phi) and ψ (psi) are the two rotatable backbone dihedrals per residue: φ is the C(i-1)–N–Cα–C torsion, ψ is the N–Cα–C–N(i+1) torsion, both in degrees on (−180°, 180°]. α-helical residues cluster near (−60°, −45°); β-strand residues near (−120°, +130°). A Ramachandran plot is simply a scatter of (φ, ψ) for every residue.

Q: Are the domains correctly placed relative to each other?
A: Predicted aligned error is AlphaFold's pairwise confidence. Unlike pLDDT (per-residue), PAE is per-residue-pair and captures whether two parts of the structure are correctly placed relative to each other. Units are ångströms of expected positional error.

Q: What if only a Cα trace is available?
A: P-SEA three-state annotation labels each residue as helix, strand, or coil based purely on the geometry of the Cα trace. It serves as a fallback when the full backbone (and thus DSSP) is unavailable.

Q: What is the amino-acid chain?
A: This is the polypeptide sequence — one letter per residue, N-terminus first. Length ranges from a few dozen residues for small domains to over a thousand for large multi-domain proteins.

Q: What do the rendered images show?
A: The six renders are orthographic views along the three Cartesian axes in both directions. Representation (cartoon, sticks, or surface) and color scheme (sequence-rainbow or by-chain) vary across proteins so the training set covers all the common visualization conventions.

Q: What do the diagnostic plots show?
A: Plot images: a contact map (which residues are close in 3D, as an N×N binary image), a Ramachandran scatter (backbone torsion angles, revealing secondary-structure composition at a glance), and — for AlphaFold structures — a PAE heatmap (pairwise prediction confidence).

Q: How mobile is each atom in the crystal?
A: B-factor (Debye–Waller factor) reflects atomic displacement in the crystal lattice. It is an experimental observable (units Å²), not a prediction; low values mean the atom is pinned down, high values mean it moves or is heterogeneous across the crystal.

Q: Where is each backbone atom in 3D?
A: The mmCIF table is the protein's shape written out atom by atom. For each backbone N, Cα, C, and carbonyl O, it records an (x, y, z) coordinate triple in Å plus the residue type, chain letter, and residue number.